Protein AF-A0A9N7NBM5-F1 (afdb_monomer_lite)

Foldseek 3Di:
DDEFDLCLLQVCVLVVVVVVVVVDDLLVSLVVRLVVVVVVVVVCVVVPQAEEEYEQDAQSQQPPSNLPDPPADADPVSGRPSSNVSSVSNNVVNVVCCVVDVVPDRGHYHYDHPHVVVVCCVVPVVVVVHDPPPPPD

InterPro domains:
  IPR001087 GDSL lipase/esterase [PF00657] (1-118)
  IPR036514 SGNH hydrolase superfamily [G3DSA:3.40.50.1110] (1-135)
  IPR044552 GDSL esterase/lipase GLIP1-5/GLL25 [PTHR45966] (1-130)

Organism: Striga hermonthica (NCBI:txid68872)

Secondary structure (DSSP, 8-state):
-B--SHHHHHHHHHTT-HHHHHSS-HHHHHHHHHHHHHHHHHHHHHTT--EEEEEPP--GGGSHHHHH-TTSPB-TTSSBHHHHHHHHHHHHHHHHHHHHHHHH--SEEEEE-HHHHHHHHHHSGGGGT--------

Structure (mmCIF, N/CA/C/O backbone):
data_AF-A0A9N7NBM5-F1
#
_entry.id   AF-A0A9N7NBM5-F1
#
loop_
_atom_site.group_PDB
_atom_site.id
_atom_site.type_symbol
_atom_site.label_atom_id
_atom_site.label_alt_id
_atom_site.label_comp_id
_atom_site.label_asym_id
_atom_site.label_entity_id
_atom_site.label_seq_id
_atom_site.pdbx_PDB_ins_code
_atom_site.Cartn_x
_atom_site.Cartn_y
_atom_site.Cartn_z
_atom_site.occupancy
_atom_site.B_iso_or_equiv
_atom_site.auth_seq_id
_atom_site.auth_comp_id
_atom_site.auth_asym_id
_atom_site.auth_atom_id
_atom_site.pdbx_PDB_model_num
ATOM 1 N N . MET A 1 1 ? -15.667 1.947 2.515 1.00 83.12 1 MET A N 1
ATOM 2 C CA . MET A 1 1 ? -14.520 1.361 1.792 1.00 83.12 1 MET A CA 1
ATOM 3 C C . MET A 1 1 ? -13.519 2.470 1.550 1.00 83.12 1 MET A C 1
ATOM 5 O O . MET A 1 1 ? -13.950 3.554 1.175 1.00 83.12 1 MET A O 1
ATOM 9 N N . VAL A 1 2 ? -12.238 2.227 1.804 1.00 88.75 2 VAL A N 1
ATOM 10 C CA . VAL A 1 2 ? -11.170 3.219 1.659 1.00 88.75 2 VAL A CA 1
ATOM 11 C C . VAL A 1 2 ? -9.961 2.612 0.943 1.00 88.75 2 VAL A C 1
ATOM 13 O O . VAL A 1 2 ? -9.625 1.446 1.155 1.00 88.75 2 VAL A O 1
ATOM 16 N N . ASN A 1 3 ? -9.333 3.409 0.081 1.00 89.31 3 ASN A N 1
ATO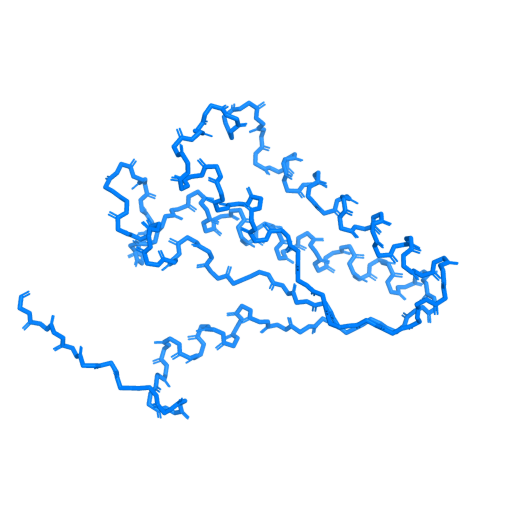M 17 C CA . ASN A 1 3 ? -8.105 3.088 -0.643 1.00 89.31 3 ASN A CA 1
ATOM 18 C C . ASN A 1 3 ? -7.174 4.291 -0.507 1.00 89.31 3 ASN A C 1
ATOM 20 O O . ASN A 1 3 ? -7.573 5.413 -0.821 1.00 89.31 3 ASN A O 1
ATOM 24 N N . PHE A 1 4 ? -5.958 4.052 -0.033 1.00 91.75 4 PHE A N 1
ATOM 25 C CA . PHE A 1 4 ? -4.955 5.081 0.205 1.00 91.75 4 PHE A CA 1
ATOM 26 C C . PHE A 1 4 ? -3.588 4.605 -0.303 1.00 91.75 4 PHE A C 1
ATOM 28 O O . PHE A 1 4 ? -3.400 3.424 -0.583 1.00 91.75 4 PHE A O 1
ATOM 35 N N . GLY A 1 5 ? -2.626 5.516 -0.451 1.00 92.62 5 GLY A N 1
ATOM 36 C CA . GLY A 1 5 ? -1.242 5.188 -0.814 1.00 92.62 5 GLY A CA 1
ATOM 37 C C . GLY A 1 5 ? -0.959 5.095 -2.317 1.00 92.62 5 GLY A C 1
ATOM 38 O O . GLY A 1 5 ? 0.163 5.351 -2.748 1.00 92.62 5 GLY A O 1
ATOM 39 N N . SER A 1 6 ? -1.953 4.785 -3.159 1.00 94.25 6 SER A N 1
ATOM 40 C CA . SER A 1 6 ? -1.723 4.635 -4.609 1.00 94.25 6 SER A CA 1
ATOM 41 C C . SER A 1 6 ? -1.135 5.898 -5.260 1.00 94.25 6 SER A C 1
ATOM 43 O O . SER A 1 6 ? -0.238 5.811 -6.102 1.00 94.25 6 SER A O 1
ATOM 45 N N . SER A 1 7 ? -1.621 7.081 -4.877 1.00 92.69 7 SER A N 1
ATOM 46 C CA . SER A 1 7 ? -1.128 8.369 -5.383 1.00 92.69 7 SER A CA 1
ATOM 47 C C . SER A 1 7 ? 0.285 8.688 -4.907 1.00 92.69 7 SER A C 1
ATOM 49 O O . SER A 1 7 ? 1.075 9.221 -5.683 1.00 92.69 7 SER A O 1
ATOM 51 N N . ASP A 1 8 ? 0.627 8.324 -3.673 1.00 92.25 8 ASP A N 1
ATOM 52 C CA . ASP A 1 8 ? 1.936 8.576 -3.065 1.00 92.25 8 ASP A CA 1
ATOM 53 C C . ASP A 1 8 ? 3.059 7.898 -3.869 1.00 92.25 8 ASP A C 1
ATOM 55 O O . ASP A 1 8 ? 4.120 8.472 -4.106 1.00 92.25 8 ASP A O 1
ATOM 59 N N . TYR A 1 9 ? 2.790 6.713 -4.425 1.00 91.81 9 TYR A N 1
ATOM 60 C CA . TYR A 1 9 ? 3.769 5.975 -5.233 1.00 91.81 9 TYR A CA 1
ATOM 61 C C . TYR A 1 9 ? 3.677 6.209 -6.741 1.00 91.81 9 TYR A C 1
ATOM 63 O O . TYR A 1 9 ? 4.526 5.706 -7.475 1.00 91.81 9 TYR A O 1
ATOM 71 N N . THR A 1 10 ? 2.668 6.927 -7.242 1.00 90.75 10 THR A N 1
ATOM 72 C CA . THR A 1 10 ? 2.473 7.128 -8.692 1.00 90.75 10 THR A CA 1
ATOM 73 C C . THR A 1 10 ? 2.673 8.576 -9.115 1.00 90.75 10 THR A C 1
ATOM 75 O O . THR A 1 10 ? 3.363 8.826 -10.106 1.00 90.75 10 THR A O 1
ATOM 78 N N . SER A 1 11 ? 2.146 9.532 -8.350 1.00 88.19 11 SER A N 1
ATOM 79 C CA . SER A 1 11 ? 2.183 10.959 -8.679 1.00 88.19 11 SER A CA 1
ATOM 80 C C . SER A 1 11 ? 3.599 11.508 -8.871 1.00 88.19 11 SER A C 1
ATOM 82 O O . SER A 1 11 ? 3.821 12.150 -9.901 1.00 88.19 11 SER A O 1
ATOM 84 N N . PRO A 1 12 ? 4.594 11.223 -8.001 1.00 85.06 12 PRO A N 1
ATOM 85 C CA . PRO A 1 12 ? 5.935 11.784 -8.191 1.00 85.06 12 PRO A CA 1
ATOM 86 C C . PRO A 1 12 ? 6.599 11.297 -9.488 1.00 85.06 12 PRO A C 1
ATOM 88 O O . PRO A 1 12 ? 7.315 12.040 -10.155 1.00 85.06 12 PRO A O 1
ATOM 91 N N . PHE A 1 13 ? 6.317 10.057 -9.901 1.00 79.56 13 PHE A N 1
ATOM 92 C CA . PHE A 1 13 ? 6.858 9.494 -11.139 1.00 79.56 13 PHE A CA 1
ATOM 93 C C . PHE A 1 13 ? 6.148 10.016 -12.388 1.00 79.56 13 PHE A C 1
ATOM 95 O O . PHE A 1 13 ? 6.792 10.188 -13.420 1.00 79.56 13 PHE A O 1
ATOM 102 N N . LEU A 1 14 ? 4.839 10.270 -12.309 1.00 76.88 14 LEU A N 1
ATOM 103 C CA . LEU A 1 14 ? 4.071 10.855 -13.411 1.00 76.88 14 LEU A CA 1
ATOM 104 C C . LEU A 1 14 ? 4.393 12.344 -13.607 1.00 76.88 14 LEU A C 1
ATOM 106 O O . LEU A 1 14 ? 4.410 12.816 -14.740 1.00 76.88 14 LEU A O 1
ATOM 110 N N . ALA A 1 15 ? 4.708 13.059 -12.525 1.00 77.12 15 ALA A N 1
ATOM 111 C CA . ALA A 1 15 ? 5.109 14.464 -12.549 1.00 77.12 15 ALA A CA 1
ATOM 112 C C . ALA A 1 15 ? 6.601 14.687 -12.878 1.00 77.12 15 ALA A C 1
ATOM 114 O O . ALA A 1 15 ? 7.045 15.830 -12.945 1.00 77.12 15 ALA A O 1
ATOM 115 N N . ASN A 1 16 ? 7.384 13.618 -13.092 1.00 70.12 16 ASN A N 1
ATOM 116 C CA . ASN A 1 16 ? 8.850 13.650 -13.216 1.00 70.12 16 ASN A CA 1
ATOM 117 C C . ASN A 1 16 ? 9.580 14.281 -12.009 1.00 70.12 16 ASN A C 1
ATOM 119 O O . ASN A 1 16 ? 10.738 14.687 -12.130 1.00 70.12 16 ASN A O 1
ATOM 123 N N . ASP A 1 17 ? 8.954 14.309 -10.832 1.00 70.56 17 ASP A N 1
ATOM 124 C CA . ASP A 1 17 ? 9.574 14.773 -9.589 1.00 70.56 17 ASP A CA 1
ATOM 125 C C . ASP A 1 17 ? 10.306 13.625 -8.880 1.00 70.56 17 ASP A C 1
ATOM 127 O O . ASP A 1 17 ? 9.977 13.169 -7.784 1.00 70.56 17 ASP A O 1
ATOM 131 N N . LEU A 1 18 ? 11.335 13.112 -9.553 1.00 67.81 18 LEU A N 1
ATOM 132 C CA . LEU A 1 18 ? 12.170 12.036 -9.019 1.00 67.81 18 LEU A CA 1
ATOM 133 C C . LEU A 1 18 ? 13.085 12.513 -7.883 1.00 67.81 18 LEU A C 1
ATOM 135 O O . LEU A 1 18 ? 13.666 11.682 -7.186 1.00 67.81 18 LEU A O 1
ATOM 139 N N . LYS A 1 19 ? 13.234 13.832 -7.695 1.00 68.94 19 LYS A N 1
ATOM 140 C CA . LYS A 1 19 ? 14.069 14.404 -6.632 1.00 68.94 19 LYS A CA 1
ATOM 141 C C . LYS A 1 19 ? 13.468 14.114 -5.261 1.00 68.94 19 LYS A C 1
ATOM 143 O O . LYS A 1 19 ? 14.202 13.665 -4.386 1.00 68.94 19 LYS A O 1
ATOM 148 N N . PHE A 1 20 ? 12.153 14.270 -5.115 1.00 69.31 20 PHE A N 1
ATOM 149 C CA . PHE A 1 20 ? 11.435 13.949 -3.881 1.00 69.31 20 PHE A CA 1
ATOM 150 C C . PHE A 1 20 ? 11.583 12.474 -3.469 1.00 69.31 20 PHE A C 1
ATOM 152 O O . PHE A 1 20 ? 11.785 12.154 -2.307 1.00 69.31 20 PHE A O 1
ATOM 159 N N . LEU A 1 21 ? 11.563 11.540 -4.419 1.00 63.66 21 LEU A N 1
ATOM 160 C CA . LEU A 1 21 ? 11.682 10.110 -4.097 1.00 63.66 21 LEU A CA 1
ATOM 161 C C . LEU A 1 21 ? 13.113 9.615 -3.898 1.00 63.66 21 LEU A C 1
ATOM 163 O O . LEU A 1 21 ? 13.317 8.462 -3.516 1.00 63.66 21 LEU A O 1
ATOM 167 N N . ASN A 1 22 ? 14.101 10.440 -4.225 1.00 71.81 22 ASN A N 1
ATOM 168 C CA . ASN A 1 22 ? 15.501 10.142 -3.953 1.00 71.81 22 ASN A CA 1
ATOM 169 C C . ASN A 1 22 ? 15.967 10.762 -2.630 1.00 71.81 22 ASN A C 1
ATOM 171 O O . ASN A 1 22 ? 17.073 10.456 -2.197 1.00 71.81 22 ASN A O 1
ATOM 175 N N . SER A 1 23 ? 15.150 11.604 -1.982 1.00 73.62 23 SER A N 1
ATOM 176 C CA . SER A 1 23 ? 15.465 12.147 -0.656 1.00 73.62 23 SER A CA 1
ATOM 177 C C . SER A 1 23 ? 15.113 11.206 0.496 1.00 73.62 23 SER A C 1
ATOM 179 O O . SER A 1 23 ? 15.533 11.465 1.618 1.00 73.62 23 SER A O 1
ATOM 181 N N . PHE A 1 24 ? 14.376 10.122 0.240 1.00 75.44 24 PHE A N 1
ATOM 182 C CA . PHE A 1 24 ? 13.983 9.140 1.251 1.00 75.44 24 PHE A CA 1
ATOM 183 C C . PHE A 1 24 ? 14.487 7.745 0.888 1.00 75.44 24 PHE A C 1
ATOM 185 O O . PHE A 1 24 ? 14.504 7.367 -0.288 1.00 75.44 24 PHE A O 1
ATOM 192 N N . ALA A 1 25 ? 14.832 6.950 1.902 1.00 89.56 25 ALA A N 1
ATOM 193 C CA . ALA A 1 25 ? 14.873 5.507 1.722 1.00 89.56 25 ALA A CA 1
ATOM 194 C C . ALA A 1 25 ? 13.447 5.004 1.438 1.00 89.56 25 ALA A C 1
ATOM 196 O O . ALA A 1 25 ? 12.475 5.496 2.014 1.00 89.56 25 ALA A O 1
ATOM 197 N N . GLU A 1 26 ? 13.307 4.020 0.548 1.00 90.25 26 GLU A N 1
ATOM 198 C CA . GLU A 1 26 ? 11.993 3.521 0.111 1.00 90.25 26 GLU A CA 1
ATOM 199 C C . GLU A 1 26 ? 11.146 3.027 1.292 1.00 90.25 26 GLU A C 1
ATOM 201 O O . GLU A 1 26 ? 9.951 3.309 1.354 1.00 90.25 26 GLU A O 1
ATOM 206 N N . GLN A 1 27 ? 11.778 2.364 2.266 1.00 93.00 27 GLN A N 1
ATOM 207 C CA . GLN A 1 27 ? 11.101 1.881 3.467 1.00 93.00 27 GLN A CA 1
ATOM 208 C C . GLN A 1 27 ? 10.601 3.025 4.353 1.00 93.00 27 GLN A C 1
ATOM 210 O O . GLN A 1 27 ? 9.478 2.955 4.843 1.00 93.00 27 GLN A O 1
ATOM 215 N N . ASP A 1 28 ? 11.386 4.091 4.523 1.00 93.50 28 ASP A N 1
ATOM 216 C CA . ASP A 1 28 ? 10.980 5.249 5.326 1.00 93.50 28 ASP A CA 1
ATOM 217 C C . ASP A 1 28 ? 9.777 5.951 4.696 1.00 93.50 28 ASP A C 1
ATOM 219 O O . ASP A 1 28 ? 8.840 6.340 5.394 1.00 93.50 28 ASP A O 1
ATOM 223 N N . TYR A 1 29 ? 9.760 6.053 3.364 1.00 92.94 29 TYR A N 1
ATOM 224 C CA . TYR A 1 29 ? 8.623 6.617 2.649 1.00 92.94 29 TYR A CA 1
ATOM 225 C C . TYR A 1 29 ? 7.368 5.744 2.778 1.00 92.94 29 TYR A C 1
ATOM 227 O O . TYR A 1 29 ? 6.282 6.258 3.042 1.00 92.94 29 TYR A O 1
ATOM 235 N N . VAL A 1 30 ? 7.500 4.419 2.659 1.00 95.94 30 VAL A N 1
ATOM 236 C CA . VAL A 1 30 ? 6.379 3.493 2.885 1.00 95.94 30 VAL A CA 1
ATOM 237 C C . VAL A 1 30 ? 5.855 3.606 4.316 1.00 95.94 30 VAL A C 1
ATOM 239 O O . VAL A 1 30 ? 4.646 3.726 4.502 1.00 95.94 30 VAL A O 1
ATOM 242 N N . ASN A 1 31 ? 6.740 3.647 5.312 1.00 96.06 31 ASN A N 1
ATOM 243 C CA . ASN A 1 31 ? 6.360 3.806 6.716 1.00 96.06 31 ASN A CA 1
ATOM 244 C C . ASN A 1 31 ? 5.608 5.122 6.956 1.00 96.06 31 ASN A C 1
ATOM 246 O O . ASN A 1 31 ? 4.617 5.129 7.680 1.00 96.06 31 ASN A O 1
ATOM 250 N N . MET A 1 32 ? 6.032 6.216 6.315 1.00 95.44 32 MET A N 1
ATOM 251 C CA . MET A 1 32 ? 5.333 7.502 6.376 1.00 95.44 32 MET A CA 1
ATOM 252 C C . MET A 1 32 ? 3.913 7.407 5.802 1.00 95.44 32 MET A C 1
ATOM 254 O O . MET A 1 32 ? 2.961 7.850 6.441 1.00 95.44 32 MET A O 1
ATOM 258 N N . VAL A 1 33 ? 3.752 6.793 4.624 1.00 96.06 33 VAL A N 1
ATOM 259 C CA . VAL A 1 33 ? 2.432 6.607 3.995 1.00 96.06 33 VAL A CA 1
ATOM 260 C C . VAL A 1 33 ? 1.523 5.739 4.871 1.00 96.06 33 VAL A C 1
ATOM 262 O O . VAL A 1 33 ? 0.370 6.102 5.092 1.00 96.06 33 VAL A O 1
ATOM 265 N N . ILE A 1 34 ? 2.029 4.628 5.415 1.00 97.56 34 ILE A N 1
ATOM 266 C CA . ILE A 1 34 ? 1.262 3.764 6.328 1.00 97.56 34 ILE A CA 1
ATOM 267 C C . ILE A 1 34 ? 0.905 4.499 7.625 1.00 97.56 34 ILE A C 1
ATOM 269 O O . ILE A 1 34 ? -0.226 4.380 8.090 1.00 97.56 34 ILE A O 1
ATOM 273 N N . GLY A 1 35 ? 1.818 5.306 8.170 1.00 97.06 35 GLY A N 1
ATOM 274 C CA . GLY A 1 35 ? 1.552 6.162 9.326 1.00 97.06 35 GLY A CA 1
ATOM 275 C C . GLY A 1 35 ? 0.378 7.110 9.073 1.00 97.06 35 GLY A C 1
ATOM 276 O O . GLY A 1 35 ? -0.581 7.112 9.841 1.00 97.06 35 GLY A O 1
ATOM 277 N N . ASN A 1 36 ? 0.378 7.816 7.940 1.00 97.12 36 ASN A N 1
ATOM 278 C CA . ASN A 1 36 ? -0.726 8.705 7.562 1.00 97.12 36 ASN A CA 1
ATOM 279 C C . ASN A 1 36 ? -2.063 7.956 7.434 1.00 97.12 36 ASN A C 1
ATOM 281 O O . ASN A 1 36 ? -3.098 8.451 7.880 1.00 97.12 36 ASN A O 1
ATOM 285 N N . ILE A 1 37 ? -2.046 6.751 6.856 1.00 95.88 37 ILE A N 1
ATOM 286 C CA . ILE A 1 37 ? -3.239 5.899 6.753 1.00 95.88 37 ILE A CA 1
ATOM 287 C C . ILE A 1 37 ? -3.735 5.501 8.140 1.00 95.88 37 ILE A C 1
ATOM 289 O O . ILE A 1 37 ? -4.931 5.599 8.404 1.00 95.88 37 ILE A O 1
ATOM 293 N N . SER A 1 38 ? -2.834 5.079 9.030 1.00 94.56 38 SER A N 1
ATOM 294 C CA . SER A 1 38 ? -3.205 4.669 10.384 1.00 94.56 38 SER A CA 1
ATOM 295 C C . SER A 1 38 ? -3.856 5.801 11.170 1.00 94.56 38 SER A C 1
ATOM 297 O O . SER A 1 38 ? -4.942 5.604 11.711 1.00 94.56 38 SER A O 1
ATOM 299 N N . THR A 1 39 ? -3.271 7.002 11.136 1.00 95.88 39 THR A N 1
ATOM 300 C CA . THR A 1 39 ? -3.821 8.185 11.805 1.00 95.88 39 THR A CA 1
ATOM 301 C C . THR A 1 39 ? -5.208 8.519 11.273 1.00 95.88 39 THR A C 1
ATOM 303 O O . THR A 1 39 ? -6.131 8.718 12.055 1.00 95.88 39 THR A O 1
ATOM 306 N N . LEU A 1 40 ? -5.395 8.501 9.951 1.00 94.25 40 LEU A N 1
ATOM 307 C CA . LEU A 1 40 ? -6.698 8.777 9.352 1.00 94.25 40 LEU A CA 1
ATOM 308 C C . LEU A 1 40 ? -7.760 7.744 9.762 1.00 94.25 40 LEU A C 1
ATOM 310 O O . LEU A 1 40 ? -8.900 8.106 10.048 1.00 94.25 40 LEU A O 1
ATOM 314 N N . ILE A 1 41 ? -7.416 6.454 9.798 1.00 94.00 41 ILE A N 1
ATOM 315 C CA . ILE A 1 41 ? -8.351 5.409 10.240 1.00 94.00 41 ILE A CA 1
ATOM 316 C C . ILE A 1 41 ? -8.716 5.594 11.716 1.00 94.00 41 ILE A C 1
ATOM 318 O O . ILE A 1 41 ? -9.894 5.500 12.063 1.00 94.00 41 ILE A O 1
ATOM 322 N N . GLU A 1 42 ? -7.742 5.902 12.571 1.00 92.94 42 GLU A N 1
ATOM 323 C CA . GLU A 1 42 ? -7.971 6.206 13.986 1.00 92.94 42 GLU A CA 1
ATOM 324 C C . GLU A 1 42 ? -8.877 7.429 14.176 1.00 92.94 42 GLU A C 1
ATOM 326 O O . GLU A 1 42 ? -9.807 7.386 14.982 1.00 92.94 42 GLU A O 1
ATOM 331 N N . GLU A 1 43 ? -8.682 8.492 13.395 1.00 94.62 43 GLU A N 1
ATOM 332 C CA . GLU A 1 43 ? -9.555 9.668 13.403 1.00 94.62 43 GLU A CA 1
ATOM 333 C C . GLU A 1 43 ? -10.993 9.320 13.009 1.00 94.62 43 GLU A C 1
ATOM 335 O O . GLU A 1 43 ? -11.934 9.735 13.691 1.00 94.62 43 GLU A O 1
ATOM 340 N N . ILE A 1 44 ? -11.184 8.515 11.955 1.00 93.81 44 ILE A N 1
ATOM 341 C CA . ILE A 1 44 ? -12.528 8.090 11.540 1.00 93.81 44 ILE A CA 1
ATOM 342 C C . ILE A 1 44 ? -13.180 7.230 12.633 1.00 93.81 44 ILE A C 1
ATOM 344 O O . ILE A 1 44 ? -14.382 7.351 12.875 1.00 93.81 44 ILE A O 1
ATOM 348 N N . ILE A 1 45 ? -12.409 6.392 13.331 1.00 93.50 45 ILE A N 1
ATOM 349 C CA . ILE A 1 45 ? -12.907 5.621 14.479 1.00 93.50 45 ILE A CA 1
ATOM 350 C C . ILE A 1 45 ? -13.341 6.545 15.617 1.00 93.50 45 ILE A C 1
ATOM 352 O O . ILE A 1 45 ? -14.429 6.369 16.168 1.00 93.50 45 ILE A O 1
ATOM 356 N N . ASN A 1 46 ? -12.543 7.567 15.930 1.00 93.81 46 ASN A N 1
ATOM 357 C CA . ASN A 1 46 ? -12.829 8.514 17.008 1.00 93.81 46 ASN A CA 1
ATOM 358 C C . ASN A 1 46 ? -14.121 9.313 16.784 1.00 93.81 46 ASN A C 1
ATOM 360 O O . ASN A 1 46 ? -14.798 9.658 17.752 1.00 93.81 46 ASN A O 1
ATOM 364 N N . ILE A 1 47 ? -14.506 9.564 15.529 1.00 95.69 47 ILE A N 1
ATOM 365 C CA . ILE A 1 47 ? -15.784 10.216 15.191 1.00 95.69 47 ILE A CA 1
ATOM 366 C C . ILE A 1 47 ? -16.961 9.231 15.047 1.00 95.69 47 ILE A C 1
ATOM 368 O O . ILE A 1 47 ? -18.053 9.635 14.649 1.00 95.69 47 ILE A O 1
ATOM 372 N N . GLY A 1 48 ? -16.767 7.949 15.378 1.00 93.94 48 GLY A N 1
ATOM 373 C CA . GLY A 1 48 ? -17.822 6.929 15.427 1.00 93.94 48 GLY A CA 1
ATOM 374 C C . GLY A 1 48 ? -17.792 5.890 14.301 1.00 93.94 48 GLY A C 1
ATOM 375 O O . GLY A 1 48 ? -18.693 5.054 14.219 1.00 93.94 48 GLY A O 1
ATOM 376 N N . GLY A 1 49 ? -16.777 5.903 13.433 1.00 93.62 49 GLY A N 1
ATOM 377 C CA . GLY A 1 49 ? -16.575 4.865 12.427 1.00 93.62 49 GLY A CA 1
ATOM 378 C C . GLY A 1 49 ? -16.260 3.515 13.071 1.00 93.62 49 GLY A C 1
ATOM 379 O O . GLY A 1 49 ? -15.288 3.370 13.801 1.00 93.62 49 GLY A O 1
ATOM 380 N N . SER A 1 50 ? -17.070 2.497 12.798 1.00 92.56 50 SER A N 1
ATOM 381 C CA . SER A 1 50 ? -16.936 1.188 13.455 1.00 92.56 50 SER A CA 1
ATOM 382 C C . SER A 1 50 ? -16.651 0.038 12.495 1.00 92.56 50 SER A C 1
ATOM 384 O O . SER A 1 50 ? -16.299 -1.050 12.944 1.00 92.56 50 SER A O 1
ATOM 386 N N . THR A 1 51 ? -16.815 0.246 11.185 1.00 94.00 51 THR A N 1
ATOM 387 C CA . THR A 1 51 ? -16.618 -0.789 10.164 1.00 94.00 51 THR A CA 1
ATOM 388 C C . THR A 1 51 ? -15.926 -0.218 8.933 1.00 94.00 51 THR A C 1
ATOM 390 O O . THR A 1 51 ? -16.386 0.764 8.350 1.00 94.00 51 THR A O 1
ATOM 393 N N . PHE A 1 52 ? -14.843 -0.864 8.506 1.00 93.81 52 PHE A N 1
ATOM 394 C CA . PHE A 1 52 ?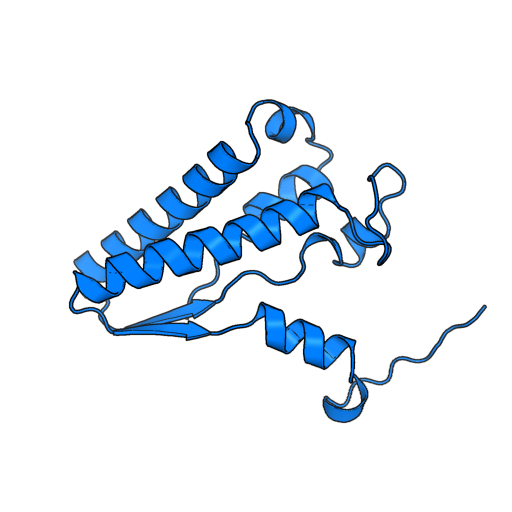 -14.025 -0.442 7.378 1.00 93.81 52 PHE A CA 1
ATOM 395 C C . PHE A 1 52 ? -13.752 -1.612 6.442 1.00 93.81 52 PHE A C 1
ATOM 397 O O . PHE A 1 52 ? -13.469 -2.728 6.866 1.00 93.81 52 PHE A O 1
ATOM 404 N N . VAL A 1 53 ? -13.776 -1.314 5.147 1.00 94.69 53 VAL A N 1
ATOM 405 C CA . VAL A 1 53 ? -13.172 -2.163 4.119 1.00 94.69 53 VAL A CA 1
ATOM 406 C C . VAL A 1 53 ? -11.990 -1.384 3.580 1.00 94.69 53 VAL A C 1
ATOM 408 O O . VAL A 1 53 ? -12.191 -0.309 3.010 1.00 94.69 53 VAL A O 1
ATOM 411 N N . ILE A 1 54 ? -10.788 -1.888 3.807 1.00 95.38 54 ILE A N 1
ATOM 412 C CA . ILE A 1 54 ? -9.534 -1.291 3.356 1.00 95.38 54 ILE A CA 1
ATOM 413 C C . ILE A 1 54 ? -9.035 -2.128 2.190 1.00 95.38 54 ILE A C 1
ATOM 415 O O . ILE A 1 54 ? -9.067 -3.352 2.257 1.00 95.38 54 ILE A O 1
ATOM 419 N N . THR A 1 55 ? -8.592 -1.490 1.115 1.00 96.38 55 THR A N 1
ATOM 420 C CA . THR A 1 55 ? -7.976 -2.199 -0.010 1.00 96.38 55 THR A CA 1
ATOM 421 C C . THR A 1 55 ? -6.467 -2.054 0.035 1.00 96.38 55 THR A C 1
ATOM 423 O O . THR A 1 55 ? -5.974 -0.953 0.281 1.00 96.38 55 THR A O 1
ATOM 426 N N . ASN A 1 56 ? -5.738 -3.117 -0.290 1.00 96.62 56 ASN A N 1
ATOM 427 C CA . ASN A 1 56 ? -4.327 -2.980 -0.639 1.00 96.62 56 ASN A CA 1
ATOM 428 C C . ASN A 1 56 ? -4.167 -2.252 -1.996 1.00 96.62 56 ASN A C 1
ATOM 430 O O . ASN A 1 56 ? -5.147 -2.023 -2.717 1.00 96.62 56 ASN A O 1
ATOM 434 N N . VAL A 1 57 ? -2.948 -1.832 -2.340 1.00 97.12 57 VAL A N 1
ATOM 435 C CA . VAL A 1 57 ? -2.691 -1.170 -3.628 1.00 97.12 57 VAL A CA 1
ATOM 436 C C . VAL A 1 57 ? -2.400 -2.201 -4.713 1.00 97.12 57 VAL A C 1
ATOM 438 O O . VAL A 1 57 ? -1.770 -3.228 -4.465 1.00 97.12 57 VAL A O 1
ATOM 441 N N . GLY A 1 58 ? -2.851 -1.928 -5.939 1.00 95.38 58 GLY A N 1
ATOM 442 C CA . GLY A 1 58 ? -2.587 -2.802 -7.084 1.00 95.38 58 GLY A CA 1
ATOM 443 C C . GLY A 1 58 ? -1.117 -2.800 -7.520 1.00 95.38 58 GLY A C 1
ATOM 444 O O . GLY A 1 58 ? -0.261 -2.147 -6.927 1.00 95.38 58 GLY A O 1
ATOM 445 N N . HIS A 1 59 ? -0.812 -3.483 -8.624 1.00 94.38 59 HIS A N 1
ATOM 446 C CA . HIS A 1 59 ? 0.524 -3.470 -9.232 1.00 94.38 59 HIS A CA 1
ATOM 447 C C . HIS A 1 59 ? 0.808 -2.133 -9.940 1.00 94.38 59 HIS A C 1
ATOM 449 O O . HIS A 1 59 ? 0.799 -2.040 -11.170 1.00 94.38 59 HIS A O 1
ATOM 455 N N . LEU A 1 60 ? 1.059 -1.071 -9.165 1.00 94.94 60 LEU A N 1
ATOM 456 C CA . LEU A 1 60 ? 1.096 0.309 -9.665 1.00 94.94 60 LEU A CA 1
ATOM 457 C C . LEU A 1 60 ? 2.174 0.519 -10.738 1.00 94.94 60 LEU A C 1
ATOM 459 O O . LEU A 1 60 ? 1.962 1.251 -11.702 1.00 94.94 60 LEU A O 1
ATOM 463 N N . GLY A 1 61 ? 3.315 -0.169 -10.643 1.00 93.75 61 GLY A N 1
ATOM 464 C CA . GLY A 1 61 ? 4.373 -0.068 -11.652 1.00 93.75 61 GLY A CA 1
ATOM 465 C C . GLY A 1 61 ? 3.973 -0.587 -13.038 1.00 93.75 61 GLY A C 1
ATOM 466 O O . GLY A 1 61 ? 4.630 -0.249 -14.028 1.00 93.75 61 GLY A O 1
ATOM 467 N N . CYS A 1 62 ? 2.903 -1.378 -13.126 1.00 94.06 62 CYS A N 1
ATOM 468 C CA . CYS A 1 62 ? 2.357 -1.906 -14.373 1.00 94.06 62 CYS A CA 1
ATOM 469 C C . CYS A 1 62 ? 1.262 -1.017 -14.984 1.00 94.06 62 CYS A C 1
ATOM 471 O O . CYS A 1 62 ? 0.789 -1.321 -16.081 1.00 94.06 62 CYS A O 1
ATOM 473 N N . LEU A 1 63 ? 0.886 0.092 -14.331 1.00 92.19 63 LEU A N 1
ATOM 474 C CA . LEU A 1 63 ? -0.073 1.048 -14.887 1.00 92.19 63 LEU A CA 1
ATOM 475 C C . LEU A 1 63 ? 0.403 1.556 -16.261 1.00 92.19 63 LEU A C 1
ATOM 477 O O . LEU A 1 63 ? 1.599 1.823 -16.416 1.00 92.19 63 LEU A O 1
ATOM 481 N N . PRO A 1 64 ? -0.492 1.751 -17.254 1.00 89.94 64 PRO A N 1
ATOM 482 C CA . PRO A 1 64 ? -0.098 2.020 -18.641 1.00 89.94 64 PRO A CA 1
ATOM 483 C C . PRO A 1 64 ? 0.918 3.159 -18.813 1.00 89.94 64 PRO A C 1
ATOM 485 O O . PRO A 1 64 ? 1.899 3.007 -19.545 1.00 89.94 64 PRO A O 1
ATOM 488 N N . GLY A 1 65 ? 0.736 4.277 -18.100 1.00 88.44 65 GLY A N 1
ATOM 489 C CA . GLY A 1 65 ? 1.658 5.419 -18.146 1.00 88.44 65 GLY A CA 1
ATOM 490 C C . GLY A 1 65 ? 3.057 5.085 -17.615 1.00 88.44 65 GLY A C 1
ATOM 491 O O . GLY A 1 65 ? 4.063 5.383 -18.261 1.00 88.44 65 GLY A O 1
ATOM 492 N N . LEU A 1 66 ? 3.132 4.386 -16.481 1.00 90.06 66 LEU A N 1
ATOM 493 C CA . LEU A 1 66 ? 4.397 3.986 -15.857 1.00 90.06 66 LEU A CA 1
ATOM 494 C C . LEU A 1 66 ? 5.085 2.859 -16.632 1.00 90.06 66 LEU A C 1
ATOM 496 O O . LEU A 1 66 ? 6.309 2.877 -16.805 1.00 90.06 66 LEU A O 1
ATOM 500 N N . ARG A 1 67 ? 4.308 1.925 -17.191 1.00 90.19 67 ARG A N 1
ATOM 501 C CA . ARG A 1 67 ? 4.800 0.874 -18.086 1.00 90.19 67 ARG A CA 1
ATOM 502 C C . ARG A 1 67 ? 5.423 1.465 -19.349 1.00 90.19 67 ARG A C 1
ATOM 504 O O . ARG A 1 67 ? 6.506 1.032 -19.733 1.00 90.19 67 ARG A O 1
ATOM 511 N N . ARG A 1 68 ? 4.825 2.510 -19.933 1.00 89.69 68 ARG A N 1
ATOM 512 C CA . ARG A 1 68 ? 5.340 3.189 -21.138 1.00 89.69 68 ARG A CA 1
ATOM 513 C C . ARG A 1 68 ? 6.547 4.104 -20.885 1.00 89.69 68 ARG A C 1
ATOM 515 O O . ARG A 1 68 ? 7.244 4.447 -21.838 1.00 89.69 68 ARG A O 1
ATOM 522 N N . SER A 1 69 ? 6.822 4.495 -19.638 1.00 85.19 69 SER A N 1
ATOM 523 C CA . SER A 1 69 ? 7.949 5.385 -19.319 1.00 85.19 69 SER A CA 1
ATOM 524 C C . SER A 1 69 ? 9.288 4.799 -19.788 1.00 85.19 69 SER A C 1
ATOM 526 O O . SER A 1 69 ? 9.694 3.737 -19.313 1.00 85.19 69 SER A O 1
ATOM 528 N N . LYS A 1 70 ? 9.967 5.485 -20.719 1.00 80.56 70 LYS A N 1
ATOM 529 C CA . LYS A 1 70 ? 11.221 5.022 -21.348 1.00 80.56 70 LYS A CA 1
ATOM 530 C C . LYS A 1 70 ? 12.440 5.133 -20.431 1.00 80.56 70 LYS A C 1
ATOM 532 O O . LYS A 1 70 ? 13.364 4.342 -20.555 1.00 80.56 70 LYS A O 1
ATOM 537 N N . ASN A 1 71 ? 12.421 6.085 -19.500 1.00 79.75 71 ASN A N 1
ATOM 538 C CA . ASN A 1 71 ? 13.550 6.371 -18.608 1.00 79.75 71 ASN A CA 1
ATOM 539 C C . ASN A 1 71 ? 13.509 5.537 -17.315 1.00 79.75 71 ASN A C 1
ATOM 541 O O . ASN A 1 71 ? 14.382 5.658 -16.460 1.00 79.75 71 ASN A O 1
ATOM 545 N N . ALA A 1 72 ? 12.478 4.708 -17.145 1.00 84.69 72 ALA A N 1
ATOM 546 C CA . ALA A 1 72 ? 12.280 3.897 -15.956 1.00 84.69 72 ALA A CA 1
ATOM 547 C C . ALA A 1 72 ? 12.980 2.539 -16.074 1.00 84.69 72 ALA A C 1
ATOM 549 O O . ALA A 1 72 ? 12.775 1.813 -17.049 1.00 84.69 72 ALA A O 1
ATOM 550 N N . LYS A 1 73 ? 13.710 2.137 -15.026 1.00 90.50 73 LYS A N 1
ATOM 551 C CA . LYS A 1 73 ? 14.191 0.756 -14.888 1.00 90.50 73 LYS A CA 1
ATOM 552 C C . LYS A 1 73 ? 12.992 -0.192 -14.817 1.00 90.50 73 LYS A C 1
ATOM 554 O O . LYS A 1 73 ? 12.111 -0.017 -13.968 1.00 90.50 73 LYS A O 1
ATOM 559 N N . LYS A 1 74 ? 12.963 -1.189 -15.701 1.00 93.56 74 LYS A N 1
ATOM 560 C CA . LYS A 1 74 ? 11.889 -2.185 -15.764 1.00 93.56 74 LYS A CA 1
ATOM 561 C C . LYS A 1 74 ? 12.248 -3.456 -15.000 1.00 93.56 74 LYS A C 1
ATOM 563 O O . LYS A 1 74 ? 13.427 -3.774 -14.857 1.00 93.56 74 LYS A O 1
ATOM 568 N N . ASN A 1 75 ? 11.238 -4.143 -14.475 1.00 94.06 75 ASN A N 1
ATOM 569 C CA . ASN A 1 75 ? 11.364 -5.527 -14.021 1.00 94.06 75 ASN A CA 1
ATOM 570 C C . ASN A 1 75 ? 11.207 -6.495 -15.215 1.00 94.06 75 ASN A C 1
ATOM 572 O O . ASN A 1 75 ? 10.992 -6.059 -16.347 1.00 94.06 75 ASN A O 1
ATOM 576 N N . GLU A 1 76 ? 11.283 -7.800 -14.962 1.00 91.94 76 GLU A N 1
ATOM 577 C CA . GLU A 1 76 ? 11.171 -8.852 -15.991 1.00 91.94 76 GLU A CA 1
ATOM 578 C C . GLU A 1 76 ? 9.830 -8.829 -16.746 1.00 91.94 76 GLU A C 1
ATOM 580 O O . GLU A 1 76 ? 9.759 -9.207 -17.910 1.00 91.94 76 GLU A O 1
ATOM 585 N N . GLN A 1 77 ? 8.774 -8.306 -16.120 1.00 88.56 77 GLN A N 1
ATOM 586 C CA . GLN A 1 77 ? 7.429 -8.177 -16.697 1.00 88.56 77 GLN A CA 1
ATOM 587 C C . GLN A 1 77 ? 7.250 -6.873 -17.508 1.00 88.56 77 GLN A C 1
ATOM 589 O O . GLN A 1 77 ? 6.179 -6.596 -18.060 1.00 88.56 77 GLN A O 1
ATOM 594 N N . GLY A 1 78 ? 8.292 -6.036 -17.590 1.00 92.31 78 GLY A N 1
ATOM 595 C CA . GLY A 1 78 ? 8.263 -4.748 -18.284 1.00 92.31 78 GLY A CA 1
ATOM 596 C C . GLY A 1 78 ? 7.578 -3.622 -17.499 1.00 92.31 78 GLY A C 1
ATOM 597 O O . GLY A 1 78 ? 7.316 -2.560 -18.064 1.00 92.31 78 GLY A O 1
ATOM 598 N N . CYS A 1 79 ? 7.284 -3.823 -16.215 1.00 93.31 79 CYS A N 1
ATOM 599 C CA . CYS A 1 79 ? 6.700 -2.817 -15.329 1.00 93.31 79 CYS A CA 1
ATOM 600 C C . CYS A 1 79 ? 7.786 -1.940 -14.697 1.00 93.31 79 CYS A C 1
ATOM 602 O O . CYS A 1 79 ? 8.940 -2.350 -14.584 1.00 93.31 79 CYS A O 1
ATOM 604 N 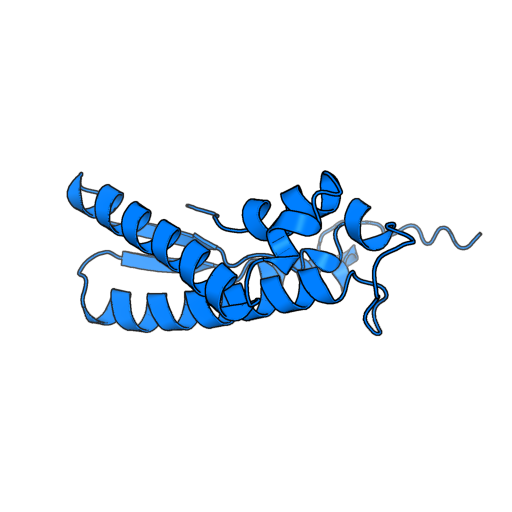N . PHE A 1 80 ? 7.447 -0.719 -14.276 1.00 93.25 80 PHE A N 1
ATOM 605 C CA . PHE A 1 80 ? 8.391 0.157 -13.577 1.00 93.25 80 PHE A CA 1
ATOM 606 C C . PHE A 1 80 ? 8.798 -0.491 -12.246 1.00 93.25 80 PHE A C 1
ATOM 608 O O . PHE A 1 80 ? 7.992 -0.566 -11.319 1.00 93.25 80 PHE A O 1
ATOM 615 N N . LYS A 1 81 ? 10.060 -0.933 -12.147 1.00 93.06 81 LYS A N 1
ATOM 616 C CA . LYS A 1 81 ? 10.586 -1.677 -10.999 1.00 93.06 81 LYS A CA 1
ATOM 617 C C . LYS A 1 81 ? 10.395 -0.931 -9.674 1.00 93.06 81 LYS A C 1
ATOM 619 O O . LYS A 1 81 ? 9.728 -1.464 -8.803 1.00 93.06 81 LYS A O 1
ATOM 624 N N . LYS A 1 82 ? 10.888 0.310 -9.559 1.00 91.12 82 LYS A N 1
ATOM 625 C CA . LYS A 1 82 ? 10.821 1.092 -8.305 1.00 91.12 82 LYS A CA 1
ATOM 626 C C . LYS A 1 82 ? 9.386 1.239 -7.779 1.00 91.12 82 LYS A C 1
ATOM 628 O O . LYS A 1 82 ? 9.126 0.994 -6.612 1.00 91.12 82 LYS A O 1
ATOM 633 N N . VAL A 1 83 ? 8.433 1.567 -8.655 1.00 93.25 83 VAL A N 1
ATOM 634 C CA . VAL A 1 83 ? 7.014 1.682 -8.269 1.00 93.25 83 VAL A CA 1
ATOM 635 C C . VAL A 1 83 ? 6.415 0.323 -7.889 1.00 93.25 83 VAL A C 1
ATOM 637 O O . VAL A 1 83 ? 5.607 0.235 -6.968 1.00 93.25 83 VAL A O 1
ATOM 640 N N . SER A 1 84 ? 6.805 -0.745 -8.589 1.00 95.06 84 SER A N 1
ATOM 641 C CA . SER A 1 84 ? 6.350 -2.106 -8.274 1.00 95.06 84 SER A CA 1
ATOM 642 C C . SER A 1 84 ? 6.849 -2.555 -6.898 1.00 95.06 84 SER A C 1
ATOM 644 O O . SER A 1 84 ? 6.071 -3.112 -6.129 1.00 95.06 84 SER A O 1
ATOM 646 N N . ASP A 1 85 ? 8.111 -2.260 -6.574 1.00 95.00 85 ASP A N 1
ATOM 647 C CA . ASP A 1 85 ? 8.711 -2.561 -5.272 1.00 95.00 85 ASP A CA 1
ATOM 648 C C . ASP A 1 85 ? 7.988 -1.790 -4.152 1.00 95.00 85 ASP A C 1
ATOM 650 O O . ASP A 1 85 ? 7.539 -2.405 -3.188 1.00 95.00 85 ASP A O 1
ATOM 654 N N . LEU A 1 86 ? 7.753 -0.481 -4.330 1.00 95.31 86 LEU A N 1
ATOM 655 C CA . LEU A 1 86 ? 6.985 0.342 -3.383 1.00 95.31 86 LEU A CA 1
ATOM 656 C C . LEU A 1 86 ? 5.558 -0.181 -3.160 1.00 95.31 86 LEU A C 1
ATOM 658 O O . LEU A 1 86 ? 5.088 -0.212 -2.027 1.00 95.31 86 LEU A O 1
ATOM 662 N N . SER A 1 87 ? 4.884 -0.637 -4.222 1.00 96.25 87 SER A N 1
ATOM 663 C CA . SER A 1 87 ? 3.535 -1.221 -4.115 1.00 96.25 87 SER A CA 1
ATOM 664 C C . SER A 1 87 ? 3.545 -2.486 -3.254 1.00 96.25 87 SER A C 1
ATOM 666 O O . SER A 1 87 ? 2.676 -2.672 -2.405 1.00 96.25 87 SER A O 1
ATOM 668 N N . LYS A 1 88 ? 4.552 -3.349 -3.444 1.00 96.94 88 LYS A N 1
ATOM 669 C CA . LYS A 1 88 ? 4.718 -4.567 -2.646 1.00 96.94 88 LYS A CA 1
ATOM 670 C C . LYS A 1 88 ? 5.007 -4.233 -1.182 1.00 96.94 88 LYS A C 1
ATOM 672 O O . LYS A 1 88 ? 4.315 -4.731 -0.303 1.00 96.94 88 LYS A O 1
ATOM 677 N N . MET A 1 89 ? 5.971 -3.346 -0.938 1.00 97.50 89 MET A N 1
ATOM 678 C CA . MET A 1 89 ? 6.337 -2.905 0.410 1.00 97.50 89 MET A CA 1
ATOM 679 C C . MET A 1 89 ? 5.148 -2.286 1.150 1.00 97.50 89 MET A C 1
ATOM 681 O O . MET A 1 89 ? 4.957 -2.558 2.331 1.00 97.50 89 MET A O 1
ATOM 685 N N . HIS A 1 90 ? 4.326 -1.491 0.458 1.00 97.69 90 HIS A N 1
ATOM 686 C CA . HIS A 1 90 ? 3.094 -0.945 1.019 1.00 97.69 90 HIS A CA 1
ATOM 687 C C . HIS A 1 90 ? 2.128 -2.044 1.450 1.00 97.69 90 HIS A C 1
ATOM 689 O O . HIS A 1 90 ? 1.639 -2.009 2.573 1.00 97.69 90 HIS A O 1
ATOM 695 N N . ASN A 1 91 ? 1.855 -3.020 0.583 1.00 97.69 91 ASN A N 1
ATOM 696 C CA . ASN A 1 91 ? 0.917 -4.099 0.892 1.00 97.69 91 ASN A CA 1
ATOM 697 C C . ASN A 1 91 ? 1.405 -4.958 2.067 1.00 97.69 91 ASN A C 1
ATOM 699 O O . ASN A 1 91 ? 0.606 -5.298 2.941 1.00 97.69 91 ASN A O 1
ATOM 703 N N . ASP A 1 92 ? 2.710 -5.238 2.125 1.00 97.62 92 ASP A N 1
ATOM 704 C CA . ASP A 1 92 ? 3.336 -5.962 3.234 1.00 97.62 92 ASP A CA 1
ATOM 705 C C . ASP A 1 92 ? 3.206 -5.172 4.552 1.00 97.62 92 ASP A C 1
ATOM 707 O O . ASP A 1 92 ? 2.781 -5.719 5.573 1.00 97.62 92 ASP A O 1
ATOM 711 N N . ALA A 1 93 ? 3.516 -3.872 4.536 1.00 97.62 93 ALA A N 1
ATOM 712 C CA . ALA A 1 93 ? 3.436 -3.006 5.714 1.00 97.62 93 ALA A CA 1
ATOM 713 C C . ALA A 1 93 ? 1.987 -2.755 6.171 1.00 97.62 93 ALA A C 1
ATOM 715 O O . ALA A 1 93 ? 1.704 -2.777 7.370 1.00 97.62 93 ALA A O 1
ATOM 716 N N . LEU A 1 94 ? 1.053 -2.577 5.232 1.00 97.25 94 LEU A N 1
ATOM 717 C CA . LEU A 1 94 ? -0.376 -2.439 5.508 1.00 97.25 94 LEU A CA 1
ATOM 718 C C . LEU A 1 94 ? -0.922 -3.703 6.177 1.00 97.25 94 LEU A C 1
ATOM 720 O O . LEU A 1 94 ? -1.628 -3.603 7.176 1.00 97.25 94 LEU A O 1
ATOM 724 N N . GLY A 1 95 ? -0.568 -4.887 5.668 1.00 95.88 95 GLY A N 1
ATOM 725 C CA . GLY A 1 95 ? -0.966 -6.163 6.266 1.00 95.88 95 GLY A CA 1
ATOM 726 C C . GLY A 1 95 ? -0.458 -6.323 7.701 1.00 95.88 95 GLY A C 1
ATOM 727 O O . GLY A 1 95 ? -1.224 -6.702 8.588 1.00 95.88 95 GLY A O 1
ATOM 728 N N . GLN A 1 96 ? 0.806 -5.968 7.953 1.00 95.81 96 GLN A N 1
ATOM 729 C CA . GLN A 1 96 ? 1.385 -5.987 9.302 1.00 95.81 96 GLN A CA 1
ATOM 730 C C . GLN A 1 96 ? 0.673 -5.016 10.249 1.00 95.81 96 GLN A C 1
ATOM 732 O O . GLN A 1 96 ? 0.298 -5.400 11.359 1.00 95.81 96 GLN A O 1
ATOM 737 N N . TRP A 1 97 ? 0.443 -3.774 9.811 1.00 95.50 97 TRP A N 1
ATOM 738 C CA . TRP A 1 97 ? -0.278 -2.788 10.611 1.00 95.50 97 TRP A CA 1
ATOM 739 C C . TRP A 1 97 ? -1.702 -3.258 10.925 1.00 95.50 97 TRP A C 1
ATOM 741 O O . TRP A 1 97 ? -2.092 -3.253 12.090 1.00 95.50 97 TRP A O 1
ATOM 751 N N . LEU A 1 98 ? -2.448 -3.744 9.929 1.00 94.44 98 LEU A N 1
ATOM 752 C CA . LEU A 1 98 ? -3.813 -4.241 10.116 1.00 94.44 98 LEU A CA 1
ATOM 753 C C . LEU A 1 98 ? -3.882 -5.416 11.090 1.00 94.44 98 LEU A C 1
ATOM 755 O O . LEU A 1 98 ? -4.777 -5.448 11.935 1.00 94.44 98 LEU A O 1
ATOM 759 N N . SER A 1 99 ? -2.932 -6.352 11.015 1.00 92.50 99 SER A N 1
ATOM 760 C CA . SER A 1 99 ? -2.847 -7.480 11.949 1.00 92.50 99 SER A CA 1
ATOM 761 C C . SER A 1 99 ? -2.689 -7.004 13.397 1.00 92.50 99 SER A C 1
ATOM 763 O O . SER A 1 99 ? -3.345 -7.520 14.299 1.00 92.50 99 SER A O 1
ATOM 765 N N . ASN A 1 100 ? -1.859 -5.986 13.629 1.00 92.12 100 ASN A N 1
ATOM 766 C CA . ASN A 1 100 ? -1.646 -5.432 14.967 1.00 92.12 100 ASN A CA 1
ATOM 767 C C . ASN A 1 100 ? -2.837 -4.576 15.423 1.00 92.12 100 ASN A C 1
ATOM 769 O O . ASN A 1 100 ? -3.293 -4.677 16.564 1.00 92.12 100 ASN A O 1
ATOM 773 N N . PHE A 1 101 ? -3.378 -3.759 14.526 1.00 90.44 101 PHE A N 1
ATOM 774 C CA . PHE A 1 101 ? -4.467 -2.838 14.824 1.00 90.44 101 PHE A CA 1
ATOM 775 C C . PHE A 1 101 ? -5.768 -3.577 15.158 1.00 90.44 101 PHE A C 1
ATOM 777 O O . PHE A 1 101 ? -6.421 -3.281 16.154 1.00 90.44 101 PHE A O 1
ATOM 784 N N . THR A 1 102 ? -6.121 -4.600 14.378 1.00 87.56 102 THR A N 1
ATOM 785 C CA . THR A 1 102 ? -7.329 -5.407 14.630 1.00 87.56 102 THR A CA 1
ATOM 786 C C . THR A 1 102 ? -7.243 -6.216 15.923 1.00 87.56 102 THR A C 1
ATOM 788 O O . THR A 1 102 ? -8.266 -6.468 16.549 1.00 87.56 102 THR A O 1
ATOM 791 N N . SER A 1 103 ? -6.034 -6.564 16.378 1.00 84.31 103 SER A N 1
ATOM 792 C CA . SER A 1 103 ? -5.839 -7.231 17.672 1.00 84.31 103 SER A CA 1
ATOM 793 C C . SER A 1 103 ? -6.067 -6.317 18.886 1.00 84.31 103 SER A C 1
ATOM 795 O O . SER A 1 103 ? -6.305 -6.805 19.990 1.00 84.31 103 SER A O 1
ATOM 797 N N . THR A 1 104 ? -6.008 -4.994 18.696 1.00 84.00 104 THR A N 1
ATOM 798 C CA . THR A 1 104 ? -6.043 -3.994 19.779 1.00 84.00 104 THR A CA 1
ATOM 799 C C . THR A 1 104 ? -7.265 -3.076 19.731 1.00 84.00 104 THR A C 1
ATOM 801 O O . THR A 1 104 ? -7.565 -2.408 20.721 1.00 84.00 104 THR A O 1
ATOM 804 N N . ASN A 1 105 ? -8.002 -3.058 18.619 1.00 84.44 105 ASN A N 1
ATOM 805 C CA . ASN A 1 105 ? -9.153 -2.187 18.403 1.00 84.44 105 ASN A CA 1
ATOM 806 C C . ASN A 1 105 ? -10.460 -2.990 18.263 1.00 84.44 105 ASN A C 1
ATOM 808 O O . ASN A 1 105 ? -10.459 -4.142 17.845 1.00 84.44 105 ASN A O 1
ATOM 812 N N . ARG A 1 106 ? -11.600 -2.374 18.603 1.00 83.94 106 ARG A N 1
ATOM 813 C CA . ARG A 1 106 ? -12.939 -2.977 18.448 1.00 83.94 106 ARG A CA 1
ATOM 814 C C . ARG A 1 106 ? -13.576 -2.708 17.081 1.00 83.94 106 ARG A C 1
ATOM 816 O O . ARG A 1 106 ? -14.672 -3.202 16.829 1.00 83.94 106 ARG A O 1
ATOM 823 N N . ALA A 1 107 ? -12.947 -1.896 16.231 1.00 89.69 107 ALA A N 1
ATOM 824 C CA . ALA A 1 107 ? -13.434 -1.635 14.883 1.00 89.69 107 ALA A CA 1
ATOM 825 C C . ALA A 1 107 ? -13.364 -2.901 14.010 1.00 89.69 107 ALA A C 1
ATOM 827 O O . ALA A 1 107 ? -12.356 -3.607 13.988 1.00 89.69 107 ALA A O 1
ATOM 828 N N . ASN A 1 108 ? -14.421 -3.157 13.241 1.00 91.44 108 ASN A N 1
ATOM 829 C CA . ASN A 1 108 ? -14.462 -4.247 12.274 1.00 91.44 108 ASN A CA 1
ATOM 830 C C . ASN A 1 108 ? -13.725 -3.819 11.007 1.00 91.44 108 ASN A C 1
ATOM 832 O O . ASN A 1 108 ? -14.219 -2.978 10.257 1.00 91.44 108 ASN A O 1
ATOM 836 N N . ILE A 1 109 ? -12.553 -4.389 10.749 1.00 93.06 109 ILE A N 1
ATOM 837 C CA . ILE A 1 109 ? -11.763 -4.044 9.568 1.00 93.06 109 ILE A CA 1
ATOM 838 C C . ILE A 1 109 ? -11.591 -5.274 8.689 1.00 93.06 109 ILE A C 1
ATOM 840 O O . ILE A 1 109 ? -11.078 -6.301 9.124 1.00 93.06 109 ILE A O 1
ATOM 844 N N . LEU A 1 110 ? -12.003 -5.140 7.432 1.00 92.94 110 LEU A N 1
ATOM 845 C CA . LEU A 1 110 ? -11.794 -6.126 6.385 1.00 92.94 110 LEU A CA 1
ATOM 846 C C . LEU A 1 110 ? -10.738 -5.611 5.409 1.00 92.94 110 LEU A C 1
ATOM 848 O O . LEU A 1 110 ? -10.899 -4.531 4.838 1.00 92.94 110 LEU A O 1
ATOM 852 N N . LEU A 1 111 ? -9.693 -6.404 5.176 1.00 94.81 111 LEU A N 1
ATOM 853 C CA . LEU A 1 111 ? -8.776 -6.186 4.062 1.00 94.81 111 LEU A CA 1
ATOM 854 C C . LEU A 1 111 ? -9.344 -6.850 2.803 1.00 94.81 111 LEU A C 1
ATOM 856 O O . LEU A 1 111 ? -9.505 -8.067 2.760 1.00 94.81 111 LEU A O 1
ATOM 860 N N . TYR A 1 112 ? -9.628 -6.054 1.778 1.00 96.00 112 TYR A N 1
ATOM 861 C CA . TYR A 1 112 ? -9.929 -6.542 0.438 1.00 96.00 112 TYR A CA 1
ATOM 862 C C . TYR A 1 112 ? -8.639 -6.596 -0.390 1.00 96.00 112 TYR A C 1
ATOM 864 O O . TYR A 1 112 ? -7.981 -5.572 -0.602 1.00 96.00 112 TYR A O 1
ATOM 872 N N . ASP A 1 113 ? -8.278 -7.796 -0.847 1.00 95.81 113 ASP A N 1
ATOM 873 C CA . ASP A 1 113 ? -7.083 -8.043 -1.659 1.00 95.81 113 ASP A CA 1
ATOM 874 C C . ASP A 1 113 ? -7.310 -7.657 -3.130 1.00 95.81 113 ASP A C 1
ATOM 876 O O . ASP A 1 113 ? -7.454 -8.486 -4.031 1.00 95.81 113 ASP A O 1
ATOM 880 N N . PHE A 1 114 ? -7.354 -6.348 -3.352 1.00 95.62 114 PHE A N 1
ATOM 881 C CA . PHE A 1 114 ? -7.512 -5.736 -4.663 1.00 95.62 114 PHE A CA 1
ATOM 882 C C . PHE A 1 114 ? -6.352 -6.074 -5.614 1.00 95.62 114 PHE A C 1
ATOM 884 O O . PHE A 1 114 ? -6.572 -6.268 -6.810 1.00 95.62 114 PHE A O 1
ATOM 891 N N . ALA A 1 115 ? -5.122 -6.172 -5.105 1.00 95.19 115 ALA A N 1
ATOM 892 C CA . ALA A 1 115 ? -3.939 -6.494 -5.898 1.00 95.19 115 ALA A CA 1
ATOM 893 C C . ALA A 1 115 ? -4.066 -7.854 -6.595 1.00 95.19 115 ALA A C 1
ATOM 895 O O . ALA A 1 115 ? -3.864 -7.941 -7.809 1.00 95.19 115 ALA A O 1
ATOM 896 N N . SER A 1 116 ? -4.455 -8.891 -5.849 1.00 95.94 116 SER A N 1
ATOM 897 C CA . SER A 1 116 ? -4.651 -10.231 -6.404 1.00 95.94 116 SER A CA 1
ATOM 898 C C . SER A 1 116 ? -5.783 -10.275 -7.424 1.00 95.94 116 SER A C 1
ATOM 900 O O . SER A 1 116 ? -5.652 -10.930 -8.458 1.00 95.94 116 SER A O 1
ATOM 902 N N . ASP A 1 117 ? -6.886 -9.570 -7.172 1.00 94.25 117 ASP A N 1
ATOM 903 C CA . ASP A 1 117 ? -8.010 -9.543 -8.108 1.00 94.25 117 ASP A CA 1
ATOM 904 C C . ASP A 1 117 ? -7.646 -8.847 -9.426 1.00 94.25 117 ASP A C 1
ATOM 906 O O . ASP A 1 117 ? -7.971 -9.363 -10.495 1.00 94.25 117 ASP A O 1
ATOM 910 N N . ILE A 1 118 ? -6.882 -7.749 -9.387 1.00 91.94 118 ILE A N 1
ATOM 911 C CA . ILE A 1 118 ? -6.354 -7.113 -10.604 1.00 91.94 118 ILE A CA 1
ATOM 912 C C . ILE A 1 118 ? -5.404 -8.044 -11.370 1.00 91.94 118 ILE A C 1
ATOM 914 O O . ILE A 1 118 ? -5.435 -8.066 -12.605 1.00 91.94 118 ILE A O 1
ATOM 918 N N . SER A 1 119 ? -4.585 -8.833 -10.673 1.00 91.81 119 SER A N 1
ATOM 919 C CA . SER A 1 119 ? -3.712 -9.822 -11.320 1.00 91.81 119 SER A CA 1
ATOM 920 C C . SER A 1 119 ? -4.513 -10.899 -12.035 1.00 91.81 119 SER A C 1
ATOM 922 O O . SER A 1 119 ? -4.302 -11.105 -13.228 1.00 91.81 119 SER A O 1
ATOM 924 N N . LYS A 1 120 ? -5.523 -11.483 -11.378 1.00 93.62 120 LYS A N 1
ATOM 925 C CA . LYS A 1 120 ? -6.422 -12.462 -12.013 1.00 93.62 120 LYS A CA 1
ATOM 926 C C . LYS A 1 120 ? -7.133 -11.877 -13.230 1.00 93.62 120 LYS A C 1
ATOM 928 O O . LYS A 1 120 ? -7.203 -12.534 -14.263 1.00 93.62 120 LYS A O 1
ATOM 933 N N . MET A 1 121 ? -7.614 -10.635 -13.143 1.00 91.19 121 MET A N 1
ATOM 934 C CA . MET A 1 121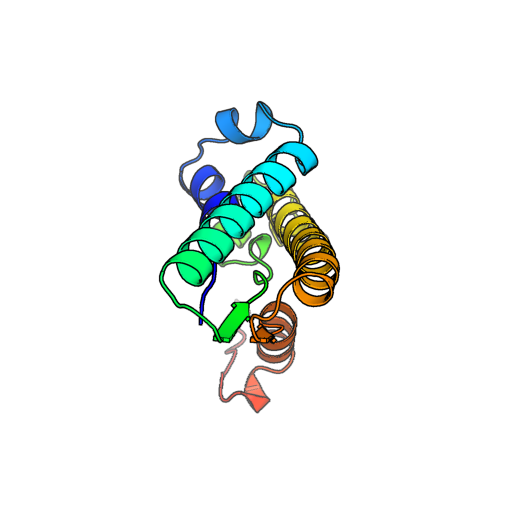 ? -8.238 -9.946 -14.281 1.00 91.19 121 MET A CA 1
ATOM 935 C C . MET A 1 121 ? -7.263 -9.755 -15.447 1.00 91.19 121 MET A C 1
ATOM 937 O O . MET A 1 121 ? -7.656 -9.855 -16.606 1.00 91.19 121 MET A O 1
ATOM 941 N N . THR A 1 122 ? -5.992 -9.484 -15.156 1.00 87.31 122 THR A N 1
ATOM 942 C CA . THR A 1 122 ? -4.965 -9.263 -16.183 1.00 87.31 122 THR A CA 1
ATOM 943 C C . THR A 1 122 ? -4.485 -10.575 -16.810 1.00 87.31 122 THR A C 1
ATOM 945 O O . THR A 1 122 ? -4.198 -10.613 -18.005 1.00 87.31 122 THR A O 1
ATOM 948 N N . GLU A 1 123 ? -4.412 -11.649 -16.023 1.00 89.75 123 GLU A N 1
ATOM 949 C CA . GLU A 1 123 ? -3.985 -12.988 -16.450 1.00 89.75 123 GLU A CA 1
ATOM 950 C C . GLU A 1 123 ? -5.100 -13.753 -17.178 1.00 89.75 123 GLU A 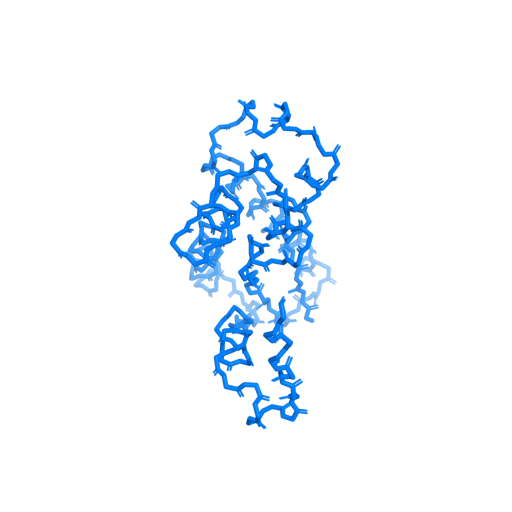C 1
ATOM 952 O O . GLU A 1 123 ? -4.839 -14.454 -18.157 1.00 89.75 123 GLU A O 1
ATOM 957 N N . HIS A 1 124 ? -6.353 -13.558 -16.757 1.00 91.94 124 HIS A N 1
ATOM 958 C CA . HIS A 1 124 ? -7.537 -14.239 -17.285 1.00 91.94 124 HIS A CA 1
ATOM 959 C C . HIS A 1 124 ? -8.606 -13.263 -17.803 1.00 91.94 124 HIS A C 1
ATOM 961 O O . HIS A 1 124 ? -9.777 -13.373 -17.447 1.00 91.94 124 HIS A O 1
ATOM 967 N N . PRO A 1 125 ? -8.267 -12.322 -18.701 1.00 89.12 125 PRO A N 1
ATOM 968 C CA . PRO A 1 125 ? -9.153 -11.220 -19.083 1.00 89.12 125 PRO A CA 1
ATOM 969 C C . PRO A 1 125 ? -10.516 -11.670 -19.627 1.00 89.12 125 PRO A C 1
ATOM 971 O O . PRO A 1 125 ? -11.525 -10.995 -19.401 1.00 89.12 125 PRO A O 1
ATOM 974 N N . ARG A 1 126 ? -10.565 -12.833 -20.292 1.00 90.19 126 ARG A N 1
ATOM 975 C CA . ARG A 1 126 ? -11.794 -13.411 -20.857 1.00 90.19 126 ARG A CA 1
ATOM 976 C C . ARG A 1 126 ? -12.808 -13.811 -19.789 1.00 90.19 126 ARG A C 1
ATOM 978 O O . ARG A 1 126 ? -13.998 -13.595 -20.000 1.00 90.19 126 ARG A O 1
ATOM 985 N N . ASP A 1 127 ? -12.343 -14.319 -18.652 1.00 93.06 127 ASP A N 1
ATOM 986 C CA . ASP A 1 127 ? -13.203 -14.745 -17.541 1.00 93.06 127 ASP A CA 1
ATOM 987 C C . ASP A 1 127 ? -13.905 -13.540 -16.895 1.00 93.06 127 ASP A C 1
ATOM 989 O O . ASP A 1 127 ? -14.979 -13.664 -16.314 1.00 93.06 127 ASP A O 1
ATOM 993 N N . TYR A 1 128 ? -13.328 -12.350 -17.080 1.00 88.69 128 TYR A N 1
ATOM 994 C CA . TYR A 1 128 ? -13.842 -11.069 -16.604 1.00 88.69 128 TYR A CA 1
ATOM 995 C C . TYR A 1 128 ? -14.470 -10.220 -17.724 1.00 88.69 128 TYR A C 1
ATOM 997 O O . TYR A 1 128 ? -14.660 -9.016 -17.562 1.00 88.69 128 TYR A O 1
ATOM 1005 N N . GLY A 1 129 ? -14.787 -10.818 -18.880 1.00 86.88 129 GLY A N 1
ATOM 1006 C CA . GLY A 1 129 ? -15.477 -10.138 -19.984 1.00 86.88 129 GLY A CA 1
ATOM 1007 C C . GLY A 1 129 ? -14.635 -9.097 -20.731 1.00 86.88 129 GLY A C 1
ATOM 1008 O O . GLY A 1 129 ? -15.173 -8.322 -21.523 1.00 86.88 129 GLY A O 1
ATOM 1009 N N . THR A 1 130 ? -13.319 -9.070 -20.509 1.00 76.12 130 THR A N 1
ATOM 1010 C CA . THR A 1 130 ? -12.400 -8.188 -21.232 1.00 76.12 130 THR A CA 1
ATOM 1011 C C . THR A 1 130 ? -11.753 -8.921 -22.406 1.00 76.12 130 THR A C 1
ATOM 1013 O O . THR A 1 130 ? -11.196 -10.014 -22.287 1.00 76.12 130 THR A O 1
ATOM 1016 N N . TYR A 1 131 ? -11.822 -8.304 -23.585 1.00 71.44 131 TYR A N 1
ATOM 1017 C CA . TYR A 1 131 ? -11.162 -8.796 -24.788 1.00 71.44 131 TYR A CA 1
ATOM 1018 C C . TYR A 1 131 ? -9.813 -8.098 -24.930 1.00 71.44 131 TYR A C 1
ATOM 1020 O O . TYR A 1 131 ? -9.745 -6.938 -25.336 1.00 71.44 131 TYR A O 1
ATOM 1028 N N . VAL A 1 132 ? -8.717 -8.802 -24.641 1.00 61.81 132 VAL A N 1
ATOM 1029 C CA . VAL A 1 132 ? -7.391 -8.333 -25.057 1.00 61.81 132 VAL A CA 1
ATOM 1030 C C . VAL A 1 132 ? -7.248 -8.667 -26.536 1.00 61.81 132 VAL A C 1
ATOM 1032 O O . VAL A 1 132 ? -6.818 -9.760 -26.903 1.00 61.81 132 VAL A O 1
ATOM 1035 N N . HIS A 1 133 ? -7.652 -7.739 -27.405 1.00 53.81 133 HIS A N 1
ATOM 1036 C CA . HIS A 1 133 ? -7.246 -7.797 -28.803 1.00 53.81 133 HIS A CA 1
ATOM 1037 C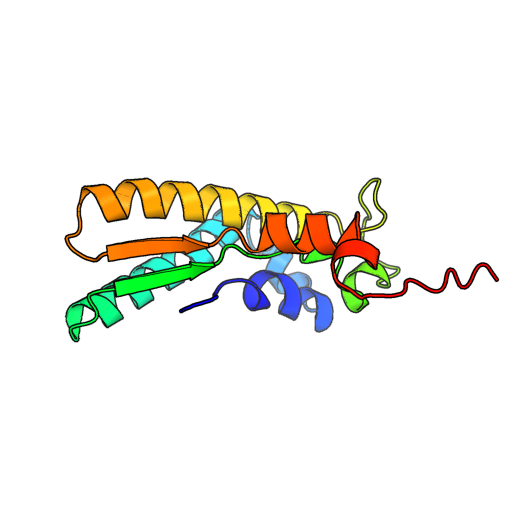 C . HIS A 1 133 ? -5.724 -7.672 -28.819 1.00 53.81 133 HIS A C 1
ATOM 1039 O O . HIS A 1 133 ? -5.171 -6.603 -28.563 1.00 53.81 133 HIS A O 1
ATOM 1045 N N . THR A 1 134 ? -5.033 -8.781 -29.068 1.00 46.28 134 THR A N 1
ATOM 1046 C CA . THR A 1 134 ? -3.597 -8.774 -29.307 1.00 46.28 134 THR A CA 1
ATOM 1047 C C . THR A 1 134 ? -3.362 -7.979 -30.590 1.00 46.28 134 THR A C 1
ATOM 1049 O O . THR A 1 134 ? -3.428 -8.518 -31.690 1.00 46.28 134 THR A O 1
ATOM 1052 N N . LEU A 1 135 ? -3.122 -6.673 -30.478 1.00 41.56 135 LEU A N 1
ATOM 1053 C CA . LEU A 1 135 ? -2.508 -5.910 -31.556 1.00 41.56 135 LEU A CA 1
ATOM 1054 C C . LEU A 1 135 ? -1.022 -6.277 -31.565 1.00 41.56 135 LEU A C 1
ATOM 1056 O O . LEU A 1 135 ? -0.171 -5.522 -31.109 1.00 41.56 135 LEU A O 1
ATOM 1060 N N . MET A 1 136 ? -0.730 -7.488 -32.046 1.00 35.34 136 MET A N 1
ATOM 1061 C CA . MET A 1 136 ? 0.559 -7.786 -32.656 1.00 35.34 136 MET A CA 1
ATOM 1062 C C . MET A 1 136 ? 0.607 -7.007 -33.972 1.00 35.34 136 MET A C 1
ATOM 1064 O O . MET A 1 136 ? 0.070 -7.460 -34.982 1.00 35.34 136 MET A O 1
ATOM 1068 N N . LYS A 1 137 ? 1.201 -5.817 -33.934 1.00 33.44 137 LYS A N 1
ATOM 1069 C CA . LYS A 1 137 ? 1.861 -5.187 -35.078 1.00 33.44 137 LYS A CA 1
ATOM 1070 C C . LYS A 1 137 ? 3.116 -4.485 -34.589 1.00 33.44 137 LYS A C 1
ATOM 1072 O O . LYS A 1 137 ? 3.009 -3.755 -33.579 1.00 33.44 137 LYS A O 1
#

Sequence (137 aa):
MVNFGSSDYTSPFLANDLKFLNSFAEQDYVNMVIGNISTLIEEIINIGGSTFVITNVGHLGCLPGLRRSKNAKKNEQGCFKKVSDLSKMHNDALGQWLSNFTSTNRANILLYDFASDISKMTEHPRDYGTYVHTLMK

pLDDT: mean 88.39, std 11.85, range [33.44, 97.69]

Radius of gyration: 16.88 Å; chains: 1; bounding box: 33×30×55 Å